Protein AF-A0A920SS87-F1 (afdb_monomer_lite)

pLDDT: mean 80.9, std 17.21, range [33.28, 95.94]

Radius of gyration: 13.61 Å; chains: 1; bounding box: 28×36×33 Å

Foldseek 3Di:
DDPPPPPPPDDPQNVVQLVVQQVPQDWDWDQDPVPRWIWIHGNSDIDTRDDPVNVVCVVVVVNPVVVVVVVVVPD

Structure (mmCIF, N/CA/C/O backbone):
data_AF-A0A920SS87-F1
#
_entry.id   AF-A0A920SS87-F1
#
loop_
_atom_site.group_PDB
_atom_site.id
_atom_site.type_symbol
_atom_site.label_atom_id
_atom_site.label_alt_id
_atom_site.label_comp_id
_atom_site.label_asym_id
_atom_site.label_entity_id
_atom_site.label_seq_id
_atom_site.pdbx_PDB_ins_code
_atom_site.Cartn_x
_atom_site.Cartn_y
_atom_site.Cartn_z
_atom_site.occupancy
_atom_site.B_iso_or_equiv
_atom_site.auth_seq_id
_atom_site.auth_comp_id
_atom_site.auth_asym_id
_atom_site.auth_atom_id
_atom_site.pdbx_PDB_model_num
ATOM 1 N N . MET A 1 1 ? 13.939 -6.407 21.544 1.00 39.91 1 MET A N 1
ATOM 2 C CA . MET A 1 1 ? 14.119 -7.001 20.206 1.00 39.91 1 MET A CA 1
ATOM 3 C C . MET A 1 1 ? 12.844 -6.786 19.415 1.00 39.91 1 MET A C 1
ATOM 5 O O . MET A 1 1 ? 11.877 -7.456 19.722 1.00 39.91 1 MET A O 1
ATOM 9 N N . THR A 1 2 ? 12.853 -5.862 18.457 1.00 33.28 2 THR A N 1
ATOM 10 C CA . THR A 1 2 ? 12.090 -5.906 17.195 1.00 33.28 2 THR A CA 1
ATOM 11 C C . THR A 1 2 ? 12.751 -4.858 16.306 1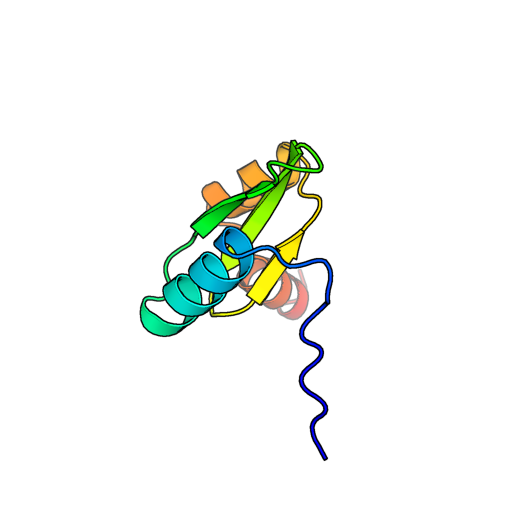.00 33.28 2 THR A C 1
ATOM 13 O O . THR A 1 2 ? 12.505 -3.662 16.424 1.00 33.28 2 THR A O 1
ATOM 16 N N . GLN A 1 3 ? 13.730 -5.287 15.512 1.00 35.88 3 GLN A N 1
ATOM 17 C CA . GLN A 1 3 ? 14.365 -4.412 14.538 1.00 35.88 3 GLN A CA 1
ATOM 18 C C . GLN A 1 3 ? 13.302 -4.094 13.492 1.00 35.88 3 GLN A C 1
ATOM 20 O O . GLN A 1 3 ? 12.925 -4.968 12.716 1.00 35.88 3 GLN A O 1
ATOM 25 N N . SER A 1 4 ? 12.765 -2.874 13.533 1.00 47.53 4 SER A N 1
ATOM 26 C CA . SER A 1 4 ? 11.918 -2.338 12.479 1.00 47.53 4 SER A CA 1
ATOM 27 C C . SER A 1 4 ? 12.708 -2.447 11.183 1.00 47.53 4 SER A C 1
ATOM 29 O O . SER A 1 4 ? 13.626 -1.661 10.946 1.00 47.53 4 SER A O 1
ATOM 31 N N . GLN A 1 5 ? 12.395 -3.458 10.371 1.00 49.28 5 GLN A N 1
ATOM 32 C CA . GLN A 1 5 ? 12.797 -3.518 8.974 1.00 49.28 5 GLN A CA 1
ATOM 33 C C . GLN A 1 5 ? 12.072 -2.377 8.263 1.00 49.28 5 GLN A C 1
ATOM 35 O O . GLN A 1 5 ? 11.089 -2.577 7.556 1.00 49.28 5 GLN A O 1
ATOM 40 N N . VAL A 1 6 ? 12.526 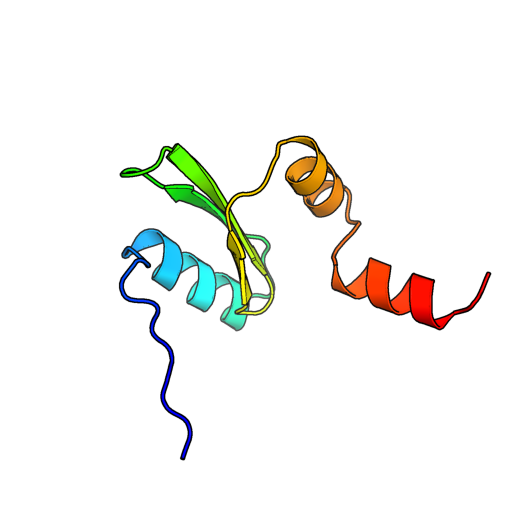-1.147 8.491 1.00 53.56 6 VAL A N 1
ATOM 41 C CA . VAL A 1 6 ? 12.272 -0.068 7.555 1.00 53.56 6 VAL A CA 1
ATOM 42 C C . VAL A 1 6 ? 13.108 -0.446 6.348 1.00 53.56 6 VAL A C 1
ATOM 44 O O . VAL A 1 6 ? 14.308 -0.191 6.305 1.00 53.56 6 VAL A O 1
ATOM 47 N N . ASP A 1 7 ? 12.489 -1.180 5.430 1.00 64.44 7 ASP A N 1
ATOM 48 C CA . ASP A 1 7 ? 13.079 -1.496 4.143 1.00 64.44 7 ASP A CA 1
ATOM 49 C C . ASP A 1 7 ? 13.534 -0.168 3.523 1.00 64.44 7 ASP A C 1
ATOM 51 O O . ASP A 1 7 ? 12.731 0.728 3.248 1.00 64.44 7 ASP A O 1
ATOM 55 N N . HIS A 1 8 ? 14.853 -0.004 3.397 1.00 66.50 8 HIS A N 1
ATOM 56 C CA . HIS A 1 8 ? 15.476 1.237 2.942 1.00 66.50 8 HIS A CA 1
ATOM 57 C C . HIS A 1 8 ? 15.039 1.627 1.525 1.00 66.50 8 HIS A C 1
ATOM 59 O O . HIS A 1 8 ? 15.221 2.776 1.133 1.00 66.50 8 HIS A O 1
ATOM 65 N N . SER A 1 9 ? 14.431 0.702 0.777 1.00 72.56 9 SER A N 1
ATOM 66 C CA . SER A 1 9 ? 13.858 0.966 -0.542 1.00 72.56 9 SER A CA 1
ATOM 67 C C . SER A 1 9 ? 12.456 1.599 -0.504 1.00 72.56 9 SER A C 1
ATOM 69 O O . SER A 1 9 ? 11.883 1.904 -1.549 1.00 72.56 9 SER A O 1
ATOM 71 N N . LEU A 1 10 ? 11.877 1.828 0.681 1.00 81.56 10 LEU A N 1
ATOM 72 C CA . LEU A 1 10 ? 10.581 2.491 0.807 1.00 81.56 10 LEU A CA 1
ATOM 73 C C . LEU A 1 10 ? 10.736 4.010 0.736 1.00 81.56 10 LEU A C 1
ATOM 75 O O . LEU A 1 10 ? 11.176 4.653 1.686 1.00 81.56 10 LEU A O 1
ATOM 79 N N . GLY A 1 11 ? 10.295 4.602 -0.373 1.00 88.31 11 GLY A N 1
ATOM 80 C CA . GLY A 1 11 ? 10.109 6.052 -0.495 1.00 88.31 11 GLY A CA 1
ATOM 81 C C . GLY A 1 11 ? 8.995 6.614 0.409 1.00 88.31 11 GLY A C 1
ATOM 82 O O . GLY A 1 11 ? 8.244 5.881 1.057 1.00 88.31 11 GLY A O 1
ATOM 83 N N . THR A 1 12 ? 8.837 7.942 0.428 1.00 92.06 12 THR A N 1
ATOM 84 C CA . THR A 1 12 ? 7.820 8.635 1.250 1.00 92.06 12 THR A CA 1
ATOM 85 C C . THR A 1 12 ? 6.390 8.200 0.929 1.00 92.06 12 THR A C 1
ATOM 87 O O . THR A 1 12 ? 5.605 8.007 1.853 1.00 92.06 12 THR A O 1
ATOM 90 N N . ARG A 1 13 ? 6.061 7.975 -0.353 1.00 92.94 13 ARG A N 1
ATOM 91 C CA . ARG A 1 13 ? 4.731 7.498 -0.779 1.00 92.94 13 ARG A CA 1
ATOM 92 C C . ARG A 1 13 ? 4.383 6.139 -0.178 1.00 92.94 13 ARG A C 1
ATOM 94 O O . ARG A 1 13 ? 3.275 5.957 0.307 1.00 92.94 13 ARG A O 1
ATOM 101 N N . HIS A 1 14 ? 5.344 5.217 -0.149 1.00 92.44 14 HIS A N 1
ATOM 102 C CA . HIS A 1 14 ? 5.143 3.896 0.439 1.00 92.44 14 HIS A CA 1
ATOM 103 C C . HIS A 1 14 ? 4.882 3.991 1.944 1.00 92.44 14 HIS A C 1
ATOM 105 O O . HIS A 1 14 ? 3.935 3.392 2.442 1.00 92.44 14 HIS A O 1
ATOM 111 N N . ARG A 1 15 ? 5.675 4.797 2.663 1.00 92.62 15 ARG A N 1
ATOM 112 C CA . ARG A 1 15 ? 5.478 5.005 4.106 1.00 92.62 15 ARG A CA 1
ATOM 113 C C . ARG A 1 15 ? 4.136 5.666 4.426 1.00 92.62 15 ARG A C 1
ATOM 115 O O . ARG A 1 15 ? 3.470 5.244 5.364 1.00 92.62 15 ARG A O 1
ATOM 122 N N . ALA A 1 16 ? 3.728 6.660 3.637 1.00 94.88 16 ALA A N 1
ATOM 123 C CA . ALA A 1 16 ? 2.422 7.299 3.787 1.00 94.88 16 ALA A CA 1
ATOM 124 C C . ALA A 1 16 ? 1.272 6.315 3.528 1.00 94.88 16 ALA A C 1
ATOM 126 O O . ALA A 1 16 ? 0.299 6.314 4.273 1.00 94.88 16 ALA A O 1
ATOM 127 N N . ALA A 1 17 ? 1.398 5.456 2.514 1.00 95.19 17 ALA A N 1
ATOM 128 C CA . ALA A 1 17 ? 0.392 4.446 2.209 1.00 95.19 17 ALA A CA 1
ATOM 129 C C . ALA A 1 17 ? 0.246 3.409 3.327 1.00 95.19 17 ALA A C 1
ATOM 131 O O . ALA A 1 17 ? -0.878 3.083 3.694 1.00 95.19 17 ALA A O 1
ATOM 132 N N . ILE A 1 18 ? 1.364 2.950 3.905 1.00 94.75 18 ILE A N 1
ATOM 133 C CA . ILE A 1 18 ? 1.360 2.047 5.064 1.00 94.75 18 ILE A CA 1
ATOM 134 C C . ILE A 1 18 ? 0.577 2.683 6.213 1.00 94.75 18 ILE A C 1
ATOM 136 O O . ILE A 1 18 ? -0.440 2.123 6.615 1.00 94.75 18 ILE A O 1
ATOM 140 N N . GLY A 1 19 ? 0.981 3.877 6.661 1.00 94.50 19 GLY A N 1
ATOM 141 C CA . GLY A 1 19 ? 0.324 4.542 7.789 1.00 94.50 19 GLY A CA 1
ATOM 142 C C . GLY A 1 19 ? -1.149 4.854 7.521 1.00 94.50 19 GLY A C 1
ATOM 143 O O . GLY A 1 19 ? -1.996 4.629 8.376 1.00 94.50 19 GLY A O 1
ATOM 144 N N . LEU A 1 20 ? -1.491 5.298 6.307 1.00 95.62 20 LEU A N 1
ATOM 145 C CA . LEU A 1 20 ? -2.884 5.562 5.949 1.00 95.62 20 LEU A CA 1
ATOM 146 C C . LEU A 1 20 ? -3.728 4.282 5.981 1.00 95.62 20 LEU A C 1
ATOM 148 O O . LEU A 1 20 ? -4.834 4.295 6.519 1.00 95.62 20 LEU A O 1
ATOM 152 N N . SER A 1 21 ? -3.216 3.182 5.424 1.00 95.06 21 SER A N 1
ATOM 153 C CA . SER A 1 21 ? -3.919 1.894 5.421 1.00 95.06 21 SER A CA 1
ATOM 154 C C . SER A 1 21 ? -4.062 1.290 6.823 1.00 95.06 21 SER A C 1
ATOM 156 O O . SER A 1 21 ? -5.053 0.618 7.089 1.00 95.06 21 SER A O 1
ATOM 158 N N . GLU A 1 22 ? -3.101 1.542 7.717 1.00 93.56 22 GLU A N 1
ATOM 159 C CA . GLU A 1 22 ? -3.115 1.088 9.112 1.00 93.56 22 GLU A CA 1
ATOM 160 C C . GLU A 1 22 ? -4.197 1.808 9.925 1.00 93.56 22 GLU A C 1
ATOM 162 O O . GLU A 1 22 ? -4.996 1.162 10.596 1.00 93.56 22 GLU A O 1
ATOM 167 N N . GLU A 1 23 ? -4.279 3.134 9.799 1.00 95.94 23 GLU A N 1
ATOM 168 C CA . GLU A 1 23 ? -5.211 3.963 10.575 1.00 95.94 23 GLU A CA 1
ATOM 169 C C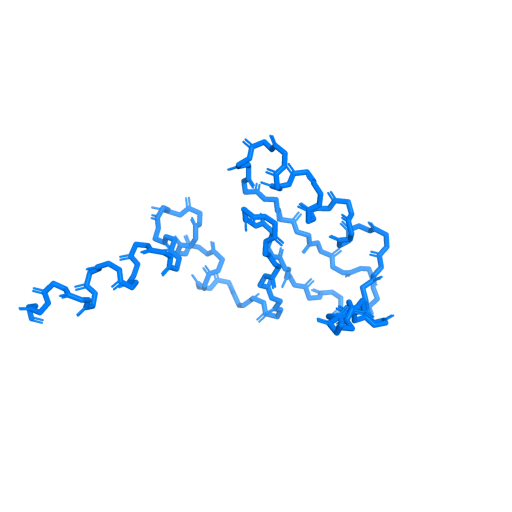 . GLU A 1 23 ? -6.661 3.883 10.075 1.00 95.94 23 GLU A C 1
ATOM 171 O O . GLU A 1 23 ? -7.604 4.097 10.836 1.00 95.94 23 GLU A O 1
ATOM 176 N N . THR A 1 24 ? -6.862 3.615 8.781 1.00 94.12 24 THR A N 1
ATOM 177 C CA . THR A 1 24 ? -8.192 3.723 8.151 1.00 94.12 24 THR A CA 1
ATOM 178 C C . THR A 1 24 ? -8.764 2.400 7.653 1.00 94.12 24 THR A C 1
ATOM 180 O O . THR A 1 24 ? -9.939 2.352 7.293 1.00 94.12 24 THR A O 1
ATOM 183 N N . GLY A 1 25 ? -7.953 1.339 7.575 1.00 87.25 25 GLY A N 1
ATOM 184 C CA . GLY A 1 25 ? -8.334 0.097 6.896 1.00 87.25 25 GLY A CA 1
ATOM 185 C C . GLY A 1 25 ? -8.539 0.259 5.382 1.00 87.25 25 GLY A C 1
ATOM 186 O O . GLY A 1 25 ? -9.094 -0.628 4.736 1.00 87.25 25 GLY A O 1
ATOM 187 N N . ALA A 1 26 ? -8.130 1.390 4.796 1.00 91.44 26 ALA A N 1
ATOM 188 C CA . ALA A 1 26 ? -8.266 1.638 3.367 1.00 91.44 26 ALA A CA 1
ATOM 189 C C . ALA A 1 26 ? -7.276 0.807 2.538 1.00 91.44 26 ALA A C 1
ATOM 191 O O . ALA A 1 26 ? -6.151 0.534 2.959 1.00 91.44 26 ALA A O 1
ATOM 192 N N . ILE A 1 27 ? -7.681 0.491 1.306 1.00 93.00 27 ILE A N 1
ATOM 193 C CA . ILE A 1 27 ? -6.791 -0.029 0.265 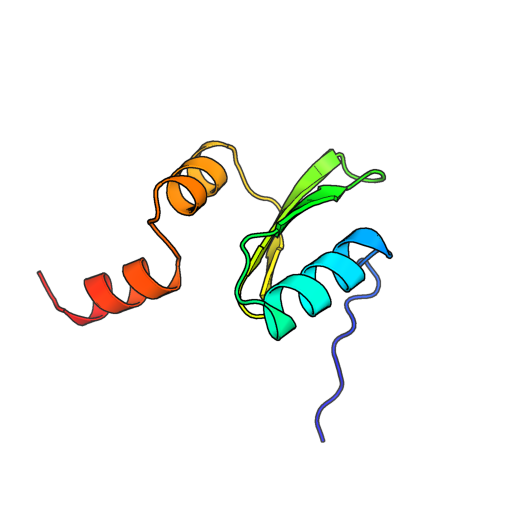1.00 93.00 27 ILE A CA 1
ATOM 194 C C . ILE A 1 27 ? -6.113 1.165 -0.413 1.00 93.00 27 ILE A C 1
ATOM 196 O O . ILE A 1 27 ? -6.786 2.003 -1.016 1.00 93.00 27 ILE A O 1
ATOM 200 N N . VAL A 1 28 ? -4.784 1.241 -0.342 1.00 95.06 28 VAL A N 1
ATOM 201 C CA . VAL A 1 28 ? -4.003 2.342 -0.924 1.00 95.06 28 VAL A CA 1
ATOM 202 C C . VAL A 1 28 ? -3.09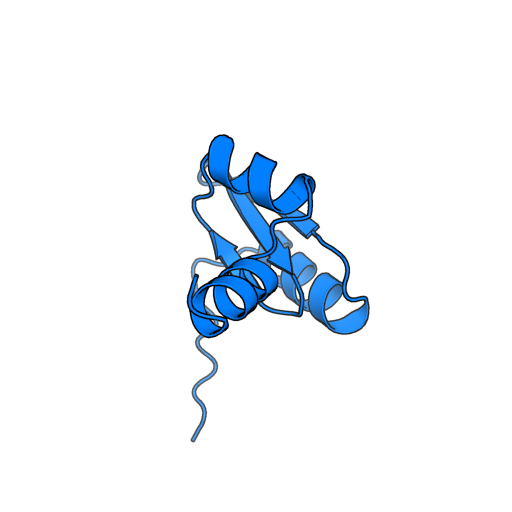5 1.811 -2.027 1.00 95.06 28 VAL A C 1
ATOM 204 O O . VAL A 1 28 ? -2.174 1.047 -1.760 1.00 95.06 28 VAL A O 1
ATOM 207 N N . ILE A 1 29 ? -3.318 2.236 -3.270 1.00 95.00 29 ILE A N 1
ATOM 208 C CA . ILE A 1 29 ? -2.442 1.899 -4.401 1.00 95.00 29 ILE A CA 1
ATOM 209 C C . ILE A 1 29 ? -1.293 2.907 -4.464 1.00 95.00 29 ILE A C 1
ATOM 211 O O . ILE A 1 29 ? -1.508 4.118 -4.392 1.00 95.00 29 ILE A O 1
ATOM 215 N N . VAL A 1 30 ? -0.073 2.414 -4.650 1.00 94.62 30 VAL A N 1
ATOM 216 C CA . VAL A 1 30 ? 1.141 3.219 -4.788 1.00 94.62 30 VAL A CA 1
ATOM 217 C C . VAL A 1 30 ? 1.839 2.857 -6.088 1.00 94.62 30 VAL A C 1
ATOM 219 O O . VAL A 1 30 ? 2.056 1.686 -6.380 1.00 94.62 30 VAL A O 1
ATOM 222 N N . ILE A 1 31 ? 2.236 3.875 -6.846 1.00 94.06 31 ILE A N 1
ATOM 223 C CA . ILE A 1 31 ? 3.125 3.721 -7.997 1.00 94.06 31 ILE A CA 1
ATOM 224 C C . ILE A 1 31 ? 4.492 4.275 -7.609 1.00 94.06 31 ILE A C 1
ATOM 226 O O . ILE A 1 31 ? 4.607 5.423 -7.165 1.00 94.06 31 ILE A O 1
ATOM 230 N N . SER A 1 32 ? 5.527 3.453 -7.751 1.00 90.25 32 SER A N 1
ATOM 231 C CA . S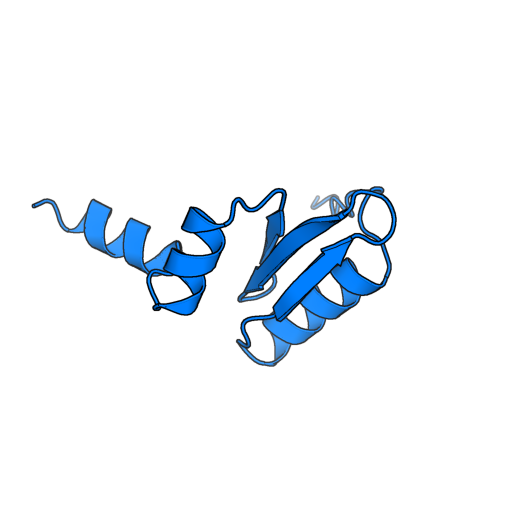ER A 1 32 ? 6.906 3.874 -7.529 1.00 90.25 32 SER A CA 1
ATOM 232 C C . SER A 1 32 ? 7.355 4.822 -8.641 1.00 90.25 32 SER A C 1
ATOM 234 O O . SER A 1 32 ? 7.303 4.473 -9.814 1.00 90.25 32 SER A O 1
ATOM 236 N N . GLU A 1 33 ? 7.834 6.011 -8.282 1.00 87.25 33 GLU A N 1
ATOM 237 C CA . GLU A 1 33 ? 8.413 6.960 -9.249 1.00 87.25 33 GLU A CA 1
ATOM 238 C C . GLU A 1 33 ? 9.786 6.498 -9.756 1.00 87.25 33 GLU A C 1
ATOM 240 O O . GLU A 1 33 ? 10.174 6.810 -10.874 1.00 87.25 33 GLU A O 1
ATOM 245 N N . GLU A 1 34 ? 10.499 5.709 -8.955 1.00 86.88 34 GLU A N 1
ATOM 246 C CA . GLU A 1 34 ? 11.845 5.234 -9.280 1.00 86.88 34 GLU A CA 1
ATOM 247 C C . GLU A 1 34 ? 11.812 3.966 -10.134 1.00 86.88 34 GLU A C 1
ATOM 249 O O . GLU A 1 34 ? 12.617 3.799 -11.046 1.00 86.88 34 GLU A O 1
ATOM 254 N N . THR A 1 35 ? 10.881 3.056 -9.838 1.00 89.25 35 THR A N 1
ATOM 255 C CA . THR A 1 35 ? 10.847 1.717 -10.449 1.00 89.25 35 THR A CA 1
ATOM 256 C C . THR A 1 35 ? 9.621 1.473 -11.315 1.00 89.25 35 THR A C 1
ATOM 258 O O . THR A 1 35 ? 9.540 0.428 -11.952 1.00 89.25 35 THR A O 1
ATOM 261 N N . SER A 1 36 ? 8.651 2.397 -11.339 1.00 90.12 36 SER A N 1
ATOM 262 C CA . SER A 1 36 ? 7.345 2.225 -12.003 1.00 90.12 36 SER A CA 1
ATOM 263 C C . SER A 1 36 ? 6.549 0.993 -11.547 1.00 90.12 36 SER A C 1
ATOM 265 O O . SER A 1 36 ? 5.532 0.655 -12.148 1.00 90.12 36 SER A O 1
ATOM 267 N N . GLN A 1 37 ? 6.981 0.322 -10.476 1.00 91.38 37 GLN A N 1
ATOM 268 C CA . GLN A 1 37 ? 6.286 -0.831 -9.918 1.00 91.38 37 GLN A CA 1
ATOM 269 C C . GLN A 1 37 ? 5.036 -0.390 -9.163 1.00 91.38 37 GLN A C 1
ATOM 271 O O . GLN A 1 37 ? 5.027 0.651 -8.493 1.00 91.38 37 GLN A O 1
ATOM 276 N N . VAL A 1 38 ? 4.002 -1.224 -9.245 1.00 94.31 38 VAL A N 1
ATOM 277 C CA . VAL A 1 38 ? 2.778 -1.070 -8.465 1.00 94.31 38 VAL A CA 1
ATOM 278 C C . VAL A 1 38 ? 2.953 -1.762 -7.119 1.00 94.31 38 VAL A C 1
ATOM 280 O O . VAL A 1 38 ? 3.462 -2.880 -7.032 1.00 94.31 38 VAL A O 1
ATOM 283 N N . ALA A 1 39 ? 2.507 -1.094 -6.067 1.00 93.75 39 ALA A N 1
ATOM 284 C CA . ALA A 1 39 ? 2.366 -1.647 -4.735 1.00 93.75 39 ALA A CA 1
ATOM 285 C C . ALA A 1 39 ? 0.976 -1.314 -4.182 1.00 93.75 39 ALA A C 1
ATOM 287 O O . ALA A 1 39 ? 0.329 -0.360 -4.619 1.00 93.75 39 ALA A O 1
ATOM 288 N N . VAL A 1 40 ? 0.515 -2.092 -3.212 1.00 94.88 40 VAL A N 1
ATOM 289 C CA . VAL A 1 40 ? -0.748 -1.867 -2.512 1.00 94.88 40 VAL A CA 1
ATOM 290 C C . VAL A 1 40 ? -0.506 -1.976 -1.014 1.00 94.88 40 VAL A C 1
ATOM 292 O O . VAL A 1 40 ? 0.121 -2.928 -0.556 1.00 94.88 40 VAL A O 1
ATOM 295 N N . ALA A 1 41 ? -0.987 -0.989 -0.257 1.00 93.81 41 ALA A N 1
ATOM 296 C CA . ALA A 1 41 ? -0.983 -1.000 1.198 1.00 93.81 41 ALA A CA 1
ATOM 297 C C . ALA A 1 41 ? -2.391 -1.263 1.745 1.00 93.81 41 ALA A C 1
ATOM 299 O O . ALA A 1 41 ? -3.340 -0.580 1.354 1.00 93.81 41 ALA A O 1
ATOM 300 N N . ILE A 1 42 ? -2.520 -2.262 2.618 1.00 92.31 42 ILE A N 1
ATOM 301 C CA . ILE A 1 42 ? -3.771 -2.701 3.254 1.00 92.31 42 ILE A CA 1
ATOM 302 C C . ILE A 1 42 ? -3.441 -3.103 4.692 1.00 92.31 42 ILE A C 1
ATOM 304 O O . ILE A 1 42 ? -2.506 -3.876 4.903 1.00 92.31 42 ILE A O 1
ATOM 308 N N . GLU A 1 43 ? -4.192 -2.596 5.674 1.00 91.75 43 GLU A N 1
ATOM 309 C CA . GLU A 1 43 ? -4.023 -2.938 7.100 1.00 91.75 43 GLU A CA 1
ATOM 310 C C . GLU A 1 43 ? -2.565 -2.798 7.594 1.00 91.75 43 GLU A C 1
ATOM 312 O O . GLU A 1 43 ? -2.029 -3.663 8.290 1.00 91.75 43 GLU A O 1
ATOM 317 N N . GLY A 1 44 ? -1.872 -1.737 7.166 1.00 90.50 44 GLY A N 1
ATOM 318 C CA . GLY A 1 44 ? -0.476 -1.479 7.541 1.00 90.50 44 GLY A CA 1
ATOM 319 C C . GLY A 1 44 ? 0.549 -2.406 6.876 1.00 90.50 44 GLY A C 1
ATOM 320 O O . GLY A 1 44 ? 1.737 -2.358 7.199 1.00 90.50 44 GLY A O 1
ATOM 321 N N . ARG A 1 45 ? 0.135 -3.251 5.926 1.00 90.56 45 ARG A N 1
ATOM 322 C CA . ARG A 1 45 ? 1.019 -4.137 5.156 1.00 90.56 45 ARG A CA 1
ATOM 323 C C . ARG A 1 45 ? 1.147 -3.635 3.733 1.00 90.56 45 ARG A C 1
ATOM 325 O O . ARG A 1 45 ? 0.156 -3.243 3.135 1.00 90.56 45 ARG A O 1
ATOM 332 N N . LEU A 1 46 ? 2.355 -3.698 3.181 1.00 91.00 46 LEU A N 1
ATOM 333 C CA . LEU A 1 46 ? 2.640 -3.310 1.803 1.00 91.00 46 LEU A CA 1
ATOM 334 C C . LEU A 1 46 ? 2.980 -4.548 0.963 1.00 91.00 46 LEU A C 1
ATOM 336 O O . LEU A 1 46 ? 3.996 -5.196 1.204 1.00 91.00 46 LEU A O 1
ATOM 340 N N . GLU A 1 47 ? 2.157 -4.841 -0.039 1.00 91.69 47 GLU A N 1
ATOM 341 C CA . GLU A 1 47 ? 2.429 -5.827 -1.089 1.00 91.69 47 GLU A CA 1
ATOM 342 C C . GLU A 1 47 ? 3.040 -5.089 -2.289 1.00 91.69 47 GLU A C 1
ATOM 344 O O . GLU A 1 47 ? 2.493 -4.088 -2.753 1.00 91.69 47 GLU A O 1
ATOM 349 N N . ARG A 1 48 ? 4.218 -5.519 -2.748 1.00 91.00 48 ARG A N 1
ATOM 350 C CA . ARG A 1 48 ? 5.017 -4.839 -3.784 1.00 91.00 48 ARG A CA 1
ATOM 351 C C . ARG A 1 48 ? 5.126 -5.696 -5.036 1.00 91.00 48 ARG A C 1
ATOM 353 O O . ARG A 1 48 ? 4.904 -6.898 -4.968 1.00 91.00 48 ARG A O 1
ATOM 360 N N . ASP A 1 49 ? 5.542 -5.059 -6.130 1.00 90.44 49 ASP A N 1
ATOM 361 C CA . ASP A 1 49 ? 5.759 -5.707 -7.429 1.00 90.44 49 ASP A CA 1
ATOM 362 C C . ASP A 1 49 ? 4.497 -6.431 -7.927 1.00 90.44 49 ASP A C 1
ATOM 364 O O . ASP A 1 49 ? 4.503 -7.582 -8.357 1.00 90.44 49 ASP A O 1
ATOM 368 N N . LEU A 1 50 ? 3.365 -5.735 -7.800 1.00 91.50 50 LEU A N 1
ATOM 369 C CA . LEU A 1 50 ? 2.059 -6.261 -8.158 1.00 91.50 50 LEU A CA 1
ATOM 370 C C . LEU A 1 50 ? 1.865 -6.239 -9.672 1.00 91.50 50 LEU A C 1
ATOM 372 O O . LEU A 1 50 ? 1.809 -5.180 -10.301 1.00 91.50 50 LEU A O 1
ATOM 376 N N . GLY A 1 51 ? 1.677 -7.428 -10.240 1.00 92.44 51 GLY A N 1
ATOM 377 C CA . GLY A 1 51 ? 1.149 -7.585 -11.588 1.00 92.44 51 GLY A CA 1
ATOM 378 C C . GLY A 1 51 ? -0.310 -7.127 -11.693 1.00 92.44 51 GLY A C 1
ATOM 379 O O . GLY A 1 51 ? -1.043 -7.053 -10.703 1.00 92.44 51 GLY A O 1
ATOM 380 N N . VAL A 1 52 ? -0.752 -6.858 -12.923 1.00 90.38 52 VAL A N 1
ATOM 381 C CA . VAL A 1 52 ? -2.113 -6.376 -13.220 1.00 90.38 52 VAL A CA 1
ATOM 382 C C . VAL A 1 52 ? -3.187 -7.340 -12.711 1.00 90.38 52 VAL A C 1
ATOM 384 O O . VAL A 1 52 ? -4.186 -6.893 -12.149 1.00 90.38 52 VAL A O 1
ATOM 387 N N . ASP A 1 53 ? -2.973 -8.648 -12.867 1.00 91.31 53 ASP A N 1
ATOM 388 C CA . ASP A 1 53 ? -3.932 -9.666 -12.431 1.00 91.31 53 ASP A CA 1
ATOM 389 C C . ASP A 1 53 ? -4.100 -9.658 -10.910 1.00 91.31 53 ASP A C 1
ATOM 391 O O . ASP A 1 53 ? -5.224 -9.587 -10.412 1.00 91.31 53 ASP A O 1
ATOM 395 N N . ARG A 1 54 ? -2.988 -9.606 -10.167 1.00 89.12 54 ARG A N 1
ATOM 396 C CA . ARG A 1 54 ? -3.017 -9.558 -8.702 1.00 89.12 54 ARG A CA 1
ATOM 397 C C . ARG A 1 54 ? -3.649 -8.267 -8.184 1.00 89.12 54 ARG A C 1
ATOM 399 O O . ARG A 1 54 ? -4.476 -8.305 -7.278 1.00 89.12 54 ARG A O 1
ATOM 406 N N . LEU A 1 55 ? -3.331 -7.125 -8.798 1.00 91.00 55 LEU A N 1
ATOM 407 C CA . LEU A 1 55 ? -3.990 -5.857 -8.477 1.00 91.00 55 LEU A CA 1
ATOM 408 C C . LEU A 1 55 ? -5.507 -5.946 -8.705 1.00 91.00 55 LEU A C 1
ATOM 410 O O . LEU A 1 55 ? -6.290 -5.475 -7.882 1.00 91.00 55 LEU A O 1
ATOM 414 N N . ARG A 1 56 ? -5.934 -6.564 -9.810 1.00 90.88 56 ARG A N 1
ATOM 415 C CA . ARG A 1 56 ? -7.352 -6.742 -10.135 1.00 90.88 56 ARG A CA 1
ATOM 416 C C . ARG A 1 56 ? -8.065 -7.616 -9.106 1.00 90.88 56 ARG A C 1
ATOM 418 O O . ARG A 1 56 ? -9.171 -7.269 -8.706 1.00 90.88 56 ARG A O 1
ATOM 425 N N . GLU A 1 57 ? -7.458 -8.723 -8.686 1.00 90.00 57 GLU A N 1
ATOM 426 C CA . GLU A 1 57 ? -7.999 -9.595 -7.635 1.00 90.00 57 GLU A CA 1
ATOM 427 C C . GLU A 1 57 ? -8.256 -8.819 -6.344 1.00 90.00 57 GLU A C 1
ATOM 429 O O . GLU A 1 57 ? -9.381 -8.826 -5.836 1.00 90.00 57 GLU A O 1
ATOM 434 N N . ILE A 1 58 ? -7.247 -8.073 -5.890 1.00 88.75 58 ILE A N 1
ATOM 435 C CA . ILE A 1 58 ? -7.323 -7.245 -4.685 1.00 88.75 58 ILE A CA 1
ATOM 436 C C . ILE A 1 58 ? -8.479 -6.240 -4.788 1.00 88.75 58 ILE A C 1
ATOM 438 O O . ILE A 1 58 ? -9.296 -6.135 -3.873 1.00 88.75 58 ILE A O 1
ATOM 442 N N . LEU A 1 59 ? -8.599 -5.534 -5.919 1.00 88.06 59 LEU A N 1
ATOM 443 C CA . LEU A 1 59 ? -9.650 -4.530 -6.129 1.00 88.06 59 LEU A CA 1
ATOM 444 C C . LEU A 1 59 ? -11.056 -5.125 -6.273 1.00 88.06 59 LEU A C 1
ATOM 446 O O . LEU A 1 59 ? -12.037 -4.454 -5.963 1.00 88.06 59 LEU A O 1
ATOM 450 N N . LEU A 1 60 ? -11.167 -6.379 -6.713 1.00 89.88 60 LEU A N 1
ATOM 451 C CA . LEU A 1 60 ? -12.430 -7.121 -6.758 1.00 89.88 60 LEU A CA 1
ATOM 452 C C . LEU A 1 60 ? -12.800 -7.754 -5.405 1.00 89.88 60 LEU A C 1
ATOM 454 O O . LEU A 1 60 ? -13.760 -8.520 -5.333 1.00 89.88 60 LEU A O 1
ATOM 458 N N . GLY A 1 61 ? -12.064 -7.441 -4.335 1.00 81.19 61 GLY A N 1
ATOM 459 C CA . GLY A 1 61 ? -12.343 -7.918 -2.982 1.00 81.19 61 GLY A CA 1
ATOM 460 C C . GLY A 1 61 ? -11.777 -9.303 -2.674 1.00 81.19 61 GLY A C 1
ATOM 461 O O . GLY A 1 61 ? -12.057 -9.845 -1.606 1.00 81.19 61 GLY A O 1
ATOM 462 N N . ARG A 1 62 ? -10.951 -9.876 -3.561 1.00 74.62 62 ARG A N 1
ATOM 463 C CA . ARG A 1 62 ? -10.140 -11.064 -3.251 1.00 74.62 62 ARG A CA 1
ATOM 464 C C . ARG A 1 62 ? -8.882 -10.611 -2.532 1.00 74.62 62 ARG A C 1
ATOM 466 O O . ARG A 1 62 ? -7.800 -10.507 -3.102 1.00 74.62 62 ARG A O 1
ATOM 473 N N . LEU A 1 63 ? -9.077 -10.223 -1.277 1.00 71.50 63 LEU A N 1
ATOM 474 C CA . LEU A 1 63 ? -7.978 -9.827 -0.417 1.00 71.50 63 LEU A CA 1
ATOM 475 C C . LEU A 1 63 ? -7.166 -11.072 -0.031 1.00 71.50 63 LEU A C 1
ATOM 477 O O . LEU A 1 63 ? -7.764 -12.116 0.236 1.00 71.50 63 LEU A O 1
ATOM 481 N N . PRO A 1 64 ? -5.835 -10.961 0.120 1.00 62.59 64 PRO A N 1
ATOM 482 C CA . PRO A 1 64 ? -4.993 -12.074 0.566 1.00 62.59 64 PRO A CA 1
ATOM 483 C C . PRO A 1 64 ? -5.474 -12.708 1.887 1.00 62.59 64 PRO A C 1
ATOM 485 O O . PRO A 1 64 ? -5.262 -13.893 2.139 1.00 62.59 64 PRO A O 1
ATOM 488 N N . ALA A 1 65 ? -6.130 -11.917 2.745 1.00 59.88 65 ALA A N 1
ATOM 489 C CA . ALA A 1 65 ? -6.739 -12.390 3.985 1.00 59.88 65 ALA A CA 1
ATOM 490 C C . ALA A 1 65 ? -7.961 -13.301 3.751 1.00 59.88 65 ALA A C 1
ATOM 492 O O . ALA A 1 65 ? -8.150 -14.264 4.493 1.00 59.88 65 ALA A O 1
ATOM 493 N N . LEU A 1 66 ? -8.758 -13.035 2.709 1.00 56.81 66 LEU A N 1
ATOM 494 C CA . LEU A 1 66 ? -9.858 -13.903 2.284 1.00 56.81 66 LEU A CA 1
ATOM 495 C C . LEU A 1 66 ? -9.337 -15.168 1.604 1.00 56.81 66 LEU A C 1
ATOM 497 O O . LEU A 1 66 ? -9.857 -16.238 1.900 1.00 56.81 66 LEU A O 1
ATOM 501 N N . ASP A 1 67 ? -8.287 -15.076 0.782 1.00 61.91 67 ASP A N 1
ATOM 502 C CA . ASP A 1 67 ? -7.659 -16.258 0.170 1.00 61.91 67 ASP A CA 1
ATOM 503 C C . ASP A 1 67 ? -7.196 -17.244 1.256 1.00 61.91 67 ASP A C 1
ATOM 505 O O . ASP A 1 67 ? -7.575 -18.412 1.234 1.00 61.91 67 ASP A O 1
ATOM 509 N N . LYS A 1 68 ? -6.497 -16.759 2.296 1.00 59.81 68 LYS A N 1
ATOM 510 C CA . LYS A 1 68 ? -6.094 -17.596 3.442 1.00 59.81 68 LYS A CA 1
ATOM 511 C C . LYS A 1 68 ? -7.273 -18.202 4.205 1.00 59.81 68 LYS A C 1
ATOM 513 O O . LYS A 1 68 ? -7.181 -19.339 4.667 1.00 59.81 68 LYS A O 1
ATOM 518 N N . ALA A 1 69 ? -8.368 -17.459 4.363 1.00 58.12 69 ALA A N 1
ATOM 519 C CA . ALA A 1 69 ? -9.569 -17.971 5.019 1.00 58.12 69 ALA A CA 1
ATOM 520 C C . ALA A 1 69 ? -10.248 -19.071 4.178 1.00 58.12 69 ALA A C 1
ATOM 522 O O . ALA A 1 69 ? -10.674 -20.091 4.724 1.00 58.12 69 ALA A O 1
ATOM 523 N N . LEU A 1 70 ? -10.285 -18.909 2.853 1.00 58.34 70 LEU A N 1
ATOM 524 C CA . LEU A 1 70 ? -10.829 -19.896 1.920 1.00 58.34 70 LEU A CA 1
ATOM 525 C C . LEU A 1 70 ? -9.947 -21.153 1.842 1.00 58.34 70 LEU A C 1
ATOM 527 O O . LEU A 1 70 ? -10.476 -22.258 1.924 1.00 58.34 70 LEU A O 1
ATOM 531 N N . GLU A 1 71 ? -8.619 -21.008 1.809 1.00 61.38 71 GLU A N 1
ATOM 532 C CA . GLU A 1 71 ? -7.667 -22.130 1.865 1.00 61.38 71 GLU A CA 1
ATOM 533 C C . GLU A 1 71 ? -7.769 -22.917 3.184 1.00 61.38 71 GLU A C 1
ATOM 535 O O . GLU A 1 71 ? -7.702 -24.145 3.186 1.00 61.38 71 GLU A O 1
ATOM 540 N N . SER A 1 72 ? -8.001 -22.236 4.313 1.00 57.16 72 SER A N 1
ATOM 541 C CA . SER A 1 72 ? -8.198 -22.895 5.615 1.00 57.16 72 SER A CA 1
ATOM 542 C C . SER A 1 72 ? -9.535 -23.631 5.759 1.00 57.16 72 SER A C 1
ATOM 544 O O . SER A 1 72 ? -9.696 -24.417 6.692 1.00 57.16 72 SER A O 1
ATOM 546 N N . THR A 1 73 ? -10.487 -23.395 4.849 1.00 59.31 73 THR A N 1
ATOM 547 C CA . THR A 1 73 ? -11.824 -24.008 4.901 1.00 59.31 73 THR A CA 1
ATOM 548 C C . THR A 1 73 ? -11.892 -25.344 4.150 1.00 59.31 73 THR A C 1
ATOM 550 O O . THR A 1 73 ? -12.877 -26.057 4.301 1.00 59.31 73 THR A O 1
ATOM 553 N N . GLY A 1 74 ? -10.838 -25.754 3.431 1.00 54.38 74 GLY A N 1
ATOM 554 C CA . GLY A 1 74 ? -10.722 -27.119 2.906 1.00 54.38 74 GLY A CA 1
ATOM 555 C C . GLY A 1 74 ? -11.912 -27.559 2.049 1.00 54.38 74 GLY A C 1
ATOM 556 O O . GLY A 1 74 ? -12.636 -28.484 2.424 1.00 54.38 74 GLY A O 1
ATOM 557 N N . VAL A 1 75 ? -12.092 -26.905 0.899 1.00 49.16 75 VAL A N 1
ATOM 558 C CA . VAL A 1 75 ? -12.786 -27.508 -0.252 1.00 49.16 75 VAL A CA 1
ATOM 559 C C . VAL A 1 75 ? -11.739 -28.083 -1.191 1.00 49.16 75 VAL A C 1
ATOM 561 O O . VAL A 1 75 ? -10.755 -27.359 -1.461 1.00 49.16 75 VAL A O 1
#

Secondary structure (DSSP, 8-state):
-------TT--HHHHHHHHHHHHH---EEEE-TTT--EEEEETTEEE-S--HHHHHHHHTT--HHHHHHHHTT--

Sequence (75 aa):
MTQSQVDHSLGTRHRAAIGLSEETGAIVIVISEETSQVAVAIEGRLERDLGVDRLREILLGRLPALDKALESTGV